Protein AF-A0A8T5HXR4-F1 (afdb_monomer_lite)

Radius of gyration: 15.21 Å; chains: 1; bounding box: 37×27×35 Å

Foldseek 3Di:
DKLVVLCVQAPVLDADPVQLVVLVVQLVVCVVVVPPVSNLLSQLSNLSSVSSVCCSPPVPIDHRDPSNVSVSVQQVVQQVLVVQLCVQQVNPDRHNHRPDLVPLVVQQVVVVVVVRDNVSSVVSSVVRVVVD

Sequence (132 aa):
MKINYFCNEYTHGKVYFNDIIDEVQEFFEELVKWDKEGMKDEFADVISFFQMWLWDQFKINGKLWKLGMRSFNKFISRRKVWEQIYDYVGIKEKCTYCRNYMRKHKVVKHLFKFNISEKKALEAYEFIVLKQ

Secondary structure (DSSP, 8-state):
-BHHHHHHHHSTT---HHHHHHHHHHHHHHHHTT-HHHHHHHHHHHHHHHHHHHHHHH----BPPGGGHHHHHHHHHHHHHHHHHHHHHT--S-----S-TTSHHHHHHHHHTTT--HHHHHHHIIIIITT-

Structure (mmCIF, N/CA/C/O backbone):
data_AF-A0A8T5HXR4-F1
#
_entry.id   AF-A0A8T5HXR4-F1
#
loop_
_atom_site.group_PDB
_atom_site.id
_atom_site.type_symbol
_atom_site.label_atom_id
_atom_site.label_alt_id
_atom_site.label_comp_id
_atom_site.label_asym_id
_atom_site.label_entity_id
_atom_site.label_seq_id
_atom_site.pdbx_PDB_ins_code
_atom_site.Cartn_x
_atom_site.Cartn_y
_atom_site.Cartn_z
_atom_site.occupancy
_atom_site.B_iso_or_equiv
_atom_site.auth_seq_id
_atom_site.auth_comp_id
_atom_site.auth_asym_id
_atom_site.auth_atom_id
_atom_site.pdbx_PDB_model_num
ATOM 1 N N . MET A 1 1 ? 2.152 -10.176 -15.424 1.00 89.31 1 MET A N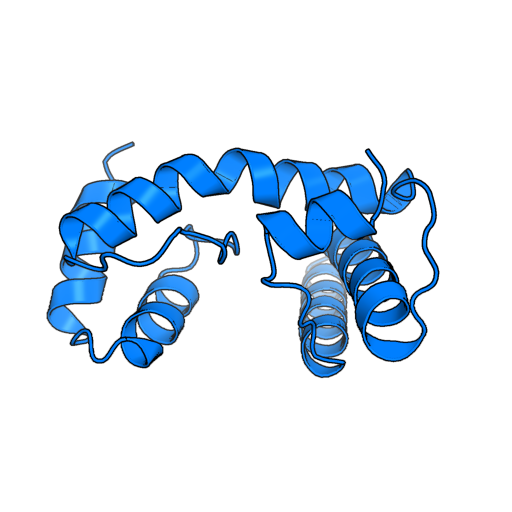 1
ATOM 2 C CA . MET A 1 1 ? 1.526 -8.840 -15.554 1.00 89.31 1 MET A CA 1
ATOM 3 C C . MET A 1 1 ? 2.579 -7.836 -16.037 1.00 89.31 1 MET A C 1
ATOM 5 O O . MET A 1 1 ? 3.755 -8.056 -15.750 1.00 89.31 1 MET A O 1
ATOM 9 N N . LYS A 1 2 ? 2.207 -6.807 -16.817 1.00 95.62 2 LYS A N 1
ATOM 10 C CA . LYS A 1 2 ? 3.107 -5.678 -17.145 1.00 95.62 2 LYS A CA 1
ATOM 11 C C . LYS A 1 2 ? 2.947 -4.562 -16.108 1.00 95.62 2 LYS A C 1
ATOM 13 O O . LYS A 1 2 ? 1.870 -4.437 -15.527 1.00 95.62 2 LYS A O 1
ATOM 18 N N . ILE A 1 3 ? 3.996 -3.766 -15.904 1.00 96.12 3 ILE A N 1
ATOM 19 C CA . ILE A 1 3 ? 4.018 -2.697 -14.896 1.00 96.12 3 ILE A CA 1
ATOM 20 C C . ILE A 1 3 ? 2.956 -1.622 -15.150 1.00 96.12 3 ILE A C 1
ATOM 22 O O . ILE A 1 3 ? 2.302 -1.190 -14.210 1.00 96.12 3 ILE A O 1
ATOM 26 N N . ASN A 1 4 ? 2.690 -1.268 -16.412 1.00 95.19 4 ASN A N 1
ATOM 27 C CA . ASN A 1 4 ? 1.681 -0.261 -16.742 1.00 95.19 4 ASN A CA 1
ATOM 28 C C . ASN A 1 4 ? 0.267 -0.653 -16.271 1.00 95.19 4 ASN A C 1
ATOM 30 O O . ASN A 1 4 ? -0.438 0.174 -15.702 1.00 95.19 4 ASN A O 1
ATOM 34 N N . TYR A 1 5 ? -0.136 -1.915 -16.463 1.00 94.00 5 TYR A N 1
ATOM 35 C CA . TYR A 1 5 ? -1.423 -2.421 -15.977 1.00 94.00 5 TYR A CA 1
ATOM 36 C C . TYR A 1 5 ? -1.488 -2.379 -14.456 1.00 94.00 5 TYR A C 1
ATOM 38 O O . TYR A 1 5 ? -2.501 -1.965 -13.904 1.00 94.00 5 TYR A O 1
ATOM 46 N N . PHE A 1 6 ? -0.401 -2.773 -13.790 1.00 94.06 6 PHE A N 1
ATOM 47 C CA . PHE A 1 6 ? -0.340 -2.747 -12.337 1.00 94.06 6 PHE A CA 1
ATOM 48 C C . PHE A 1 6 ? -0.480 -1.315 -11.800 1.00 94.06 6 PHE A C 1
ATOM 50 O O . PHE A 1 6 ? -1.357 -1.051 -10.987 1.00 94.06 6 PHE A O 1
ATOM 57 N N . CYS A 1 7 ? 0.316 -0.363 -12.292 1.00 92.12 7 CYS A N 1
ATOM 58 C CA . CYS A 1 7 ? 0.265 1.018 -11.808 1.00 92.12 7 CYS A CA 1
ATOM 59 C C . CYS A 1 7 ? -1.079 1.701 -12.103 1.00 92.12 7 CYS A C 1
ATOM 61 O O . CYS A 1 7 ? -1.610 2.414 -11.254 1.00 92.12 7 CYS A O 1
ATOM 63 N N . ASN A 1 8 ? -1.678 1.468 -13.272 1.00 90.19 8 ASN A N 1
ATOM 64 C CA . ASN A 1 8 ? -2.993 2.039 -13.577 1.00 90.19 8 ASN A CA 1
ATOM 65 C C . ASN A 1 8 ? -4.084 1.491 -12.646 1.00 90.19 8 ASN A C 1
ATOM 67 O O . ASN A 1 8 ? -4.979 2.231 -12.246 1.00 90.19 8 ASN A O 1
ATOM 71 N N . GLU A 1 9 ? -3.993 0.212 -12.282 1.00 89.44 9 GLU A N 1
ATOM 72 C CA . GLU A 1 9 ? -4.994 -0.452 -11.452 1.00 89.44 9 GLU A CA 1
ATOM 73 C C . GLU A 1 9 ? -4.816 -0.178 -9.950 1.00 89.44 9 GLU A C 1
ATOM 75 O O . GLU A 1 9 ? -5.813 -0.058 -9.244 1.00 89.44 9 GLU A O 1
ATOM 80 N N . TYR A 1 10 ? -3.574 -0.053 -9.467 1.00 89.00 10 TYR A N 1
ATOM 81 C CA . TYR A 1 10 ? -3.239 -0.031 -8.032 1.00 89.00 10 TYR A CA 1
ATOM 82 C C . TYR A 1 10 ? -2.483 1.221 -7.563 1.00 89.00 10 TYR A C 1
ATOM 84 O O . TYR A 1 10 ? -2.116 1.306 -6.397 1.00 89.00 10 TYR A O 1
ATOM 92 N N . THR A 1 11 ? -2.182 2.188 -8.431 1.00 83.50 11 THR A N 1
ATOM 93 C CA . THR A 1 11 ? -1.515 3.439 -8.007 1.00 83.50 11 THR A CA 1
ATOM 94 C C . THR A 1 11 ? -2.024 4.690 -8.726 1.00 83.50 11 THR A C 1
ATOM 96 O O . THR A 1 11 ? -1.455 5.765 -8.554 1.00 83.50 11 THR A O 1
ATOM 99 N N . HIS A 1 12 ? -3.065 4.582 -9.565 1.00 81.12 12 HIS A N 1
ATOM 100 C CA . HIS A 1 12 ? -3.471 5.637 -10.513 1.00 81.12 12 HIS A CA 1
ATOM 101 C C . HIS A 1 12 ? -2.316 6.140 -11.398 1.00 81.12 12 HIS A C 1
ATOM 103 O O . HIS A 1 12 ? -2.317 7.278 -11.862 1.00 81.12 12 HIS A O 1
ATOM 109 N N . GLY A 1 13 ? -1.303 5.300 -11.617 1.00 76.50 13 GLY A N 1
ATOM 110 C CA . GLY A 1 13 ? -0.129 5.655 -12.401 1.00 76.50 13 GLY A CA 1
ATOM 111 C C . GLY A 1 13 ? 0.828 6.637 -11.725 1.00 76.50 13 GLY A C 1
ATOM 112 O O . GLY A 1 13 ? 1.770 7.032 -12.397 1.00 76.50 13 GLY A O 1
ATOM 113 N N . LYS A 1 14 ? 0.631 7.004 -10.448 1.00 84.75 14 LYS A N 1
ATOM 114 C CA . LYS A 1 14 ? 1.475 7.974 -9.732 1.00 84.75 14 LYS A CA 1
ATOM 115 C C . LYS A 1 14 ? 2.196 7.326 -8.555 1.00 84.75 14 LYS A C 1
ATOM 117 O O . LYS A 1 14 ? 1.547 6.773 -7.668 1.00 84.75 14 LYS A O 1
ATOM 122 N N . VAL A 1 15 ? 3.525 7.413 -8.529 1.00 88.88 15 VAL A N 1
ATOM 123 C CA . VAL A 1 15 ? 4.376 6.843 -7.470 1.00 88.88 15 VAL A CA 1
ATOM 124 C C . VAL A 1 15 ? 5.456 7.856 -7.109 1.00 88.88 15 VAL A C 1
ATOM 126 O O . VAL A 1 15 ? 6.192 8.321 -7.976 1.00 88.88 15 VAL A O 1
ATOM 129 N N . TYR A 1 16 ? 5.575 8.205 -5.830 1.00 90.12 16 TYR A N 1
ATOM 130 C CA . TYR A 1 16 ? 6.561 9.191 -5.397 1.00 90.12 16 TYR A CA 1
ATOM 131 C C . TYR A 1 16 ? 7.874 8.509 -5.037 1.00 90.12 16 TYR A C 1
ATOM 133 O O . TYR A 1 16 ? 7.886 7.419 -4.476 1.00 90.12 16 TYR A O 1
ATOM 141 N N . PHE A 1 17 ? 8.998 9.181 -5.291 1.00 91.56 17 PHE A N 1
ATOM 142 C CA . PHE A 1 17 ? 10.305 8.656 -4.890 1.00 91.56 17 PHE A CA 1
ATOM 143 C C . PHE A 1 17 ? 10.398 8.438 -3.371 1.00 91.56 17 PHE A C 1
ATOM 145 O O . PHE A 1 17 ? 11.003 7.471 -2.924 1.00 91.56 17 PHE A O 1
ATOM 152 N N . ASN A 1 18 ? 9.717 9.278 -2.583 1.00 91.81 18 ASN A N 1
ATOM 153 C CA . ASN A 1 18 ? 9.613 9.101 -1.134 1.00 91.81 18 ASN A CA 1
ATOM 154 C C . ASN A 1 18 ? 8.982 7.763 -0.738 1.00 91.81 18 ASN A C 1
ATOM 156 O O . ASN A 1 18 ? 9.336 7.244 0.308 1.00 91.81 18 ASN A O 1
ATOM 160 N N . ASP A 1 19 ? 8.121 7.171 -1.572 1.00 89.81 19 ASP A N 1
ATOM 161 C CA . ASP A 1 19 ? 7.569 5.847 -1.283 1.00 89.81 19 ASP A CA 1
ATOM 162 C C . ASP A 1 19 ? 8.673 4.781 -1.281 1.00 89.81 19 ASP A C 1
ATOM 164 O O . ASP A 1 19 ? 8.624 3.862 -0.484 1.00 89.81 19 ASP A O 1
ATOM 168 N N . ILE A 1 20 ? 9.709 4.930 -2.114 1.00 94.12 20 ILE A N 1
ATOM 169 C CA . ILE A 1 20 ? 10.881 4.041 -2.104 1.00 94.12 20 ILE A CA 1
ATOM 170 C C . ILE A 1 20 ? 11.707 4.271 -0.836 1.00 94.12 20 ILE A C 1
ATOM 172 O O . ILE A 1 20 ? 12.188 3.315 -0.236 1.00 94.12 20 ILE A O 1
ATOM 176 N N . ILE A 1 21 ? 11.882 5.533 -0.434 1.00 95.50 21 ILE A N 1
ATOM 177 C CA . ILE A 1 21 ? 12.644 5.892 0.769 1.00 95.50 21 ILE A CA 1
ATOM 178 C C . ILE A 1 21 ? 11.972 5.348 2.032 1.00 95.50 21 ILE A C 1
ATOM 180 O O . ILE A 1 21 ? 12.679 4.817 2.884 1.00 95.50 21 ILE A O 1
ATOM 184 N N . ASP A 1 22 ? 10.641 5.422 2.122 1.00 91.06 22 ASP A N 1
ATOM 185 C CA . ASP A 1 22 ? 9.867 4.843 3.224 1.00 91.06 22 ASP A CA 1
ATOM 186 C C . ASP A 1 22 ? 10.164 3.332 3.362 1.00 91.06 22 ASP A C 1
ATOM 188 O O . ASP A 1 22 ? 10.521 2.875 4.445 1.00 91.06 22 ASP A O 1
ATOM 192 N N . GLU A 1 23 ? 10.131 2.563 2.264 1.00 93.94 23 GLU A N 1
ATOM 193 C CA . GLU A 1 23 ? 10.425 1.116 2.317 1.00 93.94 23 GLU A CA 1
ATOM 194 C C . GLU A 1 23 ? 11.917 0.819 2.592 1.00 93.94 23 GLU A C 1
ATOM 196 O O . GLU A 1 23 ? 12.259 -0.180 3.225 1.00 93.94 23 GLU A O 1
ATOM 201 N N . VAL A 1 24 ? 12.842 1.691 2.164 1.00 95.94 24 VAL A N 1
ATOM 202 C CA . VAL A 1 24 ? 14.268 1.577 2.532 1.00 95.94 24 VAL A CA 1
ATOM 203 C C . VAL A 1 24 ? 14.457 1.779 4.037 1.00 95.94 24 VAL A C 1
ATOM 205 O O . VAL A 1 24 ? 15.259 1.076 4.653 1.00 95.94 24 VAL A O 1
ATOM 208 N N . GLN A 1 25 ? 13.731 2.721 4.641 1.00 95.50 25 GLN A N 1
ATOM 209 C CA . GLN A 1 25 ? 13.748 2.921 6.089 1.00 95.50 25 GLN A CA 1
ATOM 210 C C . GLN A 1 25 ? 13.178 1.699 6.817 1.00 95.50 25 GLN A C 1
ATOM 212 O O . GLN A 1 25 ? 13.847 1.194 7.719 1.00 95.50 25 GLN A O 1
ATOM 217 N N . GLU A 1 26 ? 12.028 1.165 6.379 1.00 92.81 26 GLU A N 1
ATOM 218 C CA . GLU A 1 26 ? 11.444 -0.071 6.935 1.00 92.81 26 GLU A CA 1
ATOM 219 C C . GLU A 1 26 ? 12.445 -1.245 6.831 1.00 92.81 26 GLU A C 1
ATOM 221 O O . GLU A 1 26 ? 12.669 -1.959 7.810 1.00 92.81 26 GLU A O 1
ATOM 226 N N . PHE A 1 27 ? 13.172 -1.385 5.715 1.00 95.44 27 PHE A N 1
ATOM 227 C CA . PHE A 1 27 ? 14.231 -2.394 5.580 1.00 95.44 27 PHE A CA 1
ATOM 228 C C . PHE A 1 27 ? 15.345 -2.255 6.632 1.00 95.44 27 PHE A C 1
ATOM 230 O O . PHE A 1 27 ? 15.782 -3.256 7.207 1.00 95.44 27 PHE A O 1
ATOM 237 N N . PHE A 1 28 ? 15.822 -1.034 6.901 1.00 96.50 28 PHE A N 1
ATOM 238 C CA . PHE A 1 28 ? 16.839 -0.805 7.932 1.00 96.50 28 PHE A CA 1
ATOM 239 C C . PHE A 1 28 ? 16.306 -1.055 9.346 1.00 96.50 28 PHE A C 1
ATOM 241 O O . PHE A 1 28 ? 17.048 -1.563 10.189 1.00 96.50 28 PHE A O 1
ATOM 248 N N . GLU A 1 29 ? 15.035 -0.754 9.614 1.00 95.00 29 GLU A N 1
ATOM 249 C CA . GLU A 1 29 ? 14.400 -1.102 10.887 1.00 95.00 29 GLU A CA 1
ATOM 250 C C . GLU A 1 29 ? 14.386 -2.619 11.112 1.00 95.00 29 GLU A C 1
ATOM 252 O O . GLU A 1 29 ? 14.734 -3.081 12.200 1.00 95.00 29 GLU A O 1
ATOM 257 N N . GLU A 1 30 ? 14.031 -3.402 10.091 1.00 94.31 30 GLU A N 1
ATOM 258 C CA . GLU A 1 30 ? 14.036 -4.867 10.177 1.00 94.31 30 GLU A CA 1
ATOM 259 C C . GLU A 1 30 ? 15.458 -5.447 10.258 1.00 94.31 30 GLU A C 1
ATOM 261 O O . GLU A 1 30 ? 15.692 -6.427 10.972 1.00 94.31 30 GLU A O 1
ATOM 266 N N . LEU A 1 31 ? 16.442 -4.795 9.625 1.00 94.31 31 LEU A N 1
ATOM 267 C CA . LEU A 1 31 ? 17.858 -5.145 9.765 1.00 94.31 31 LEU A CA 1
ATOM 268 C C . LEU A 1 31 ? 18.341 -4.997 11.215 1.00 94.31 31 LEU A C 1
ATOM 270 O O . LEU A 1 31 ? 18.995 -5.900 11.734 1.00 94.31 31 LEU A O 1
ATOM 274 N N . VAL A 1 32 ? 18.007 -3.889 11.885 1.00 96.38 32 VAL A N 1
ATOM 275 C CA . VAL A 1 32 ? 18.382 -3.656 13.295 1.00 96.38 32 VAL A CA 1
ATOM 276 C C . VAL A 1 32 ? 17.728 -4.683 14.226 1.00 96.38 32 VAL A C 1
ATOM 278 O O . VAL A 1 32 ? 18.342 -5.105 15.207 1.00 96.38 32 VAL A O 1
ATOM 281 N N . LYS A 1 33 ? 16.507 -5.128 13.906 1.00 95.06 33 LYS A N 1
ATOM 282 C CA . LYS A 1 33 ? 15.784 -6.184 14.637 1.00 95.06 33 LYS A CA 1
ATOM 283 C C . LYS A 1 33 ? 16.289 -7.598 14.329 1.00 95.06 33 LYS A C 1
ATOM 285 O O . LYS A 1 33 ? 15.858 -8.538 14.991 1.00 95.06 33 LYS A O 1
ATOM 290 N N . TRP A 1 34 ? 17.189 -7.756 13.353 1.00 94.94 34 TRP A N 1
ATOM 291 C CA . TRP A 1 34 ? 17.647 -9.048 12.832 1.00 94.94 34 TRP A CA 1
ATOM 292 C C . TRP A 1 34 ? 16.511 -9.939 12.292 1.00 94.94 34 TRP A C 1
ATOM 294 O O . TRP A 1 34 ? 16.650 -11.166 12.240 1.00 94.94 34 TRP A O 1
ATOM 304 N N . ASP A 1 35 ? 15.401 -9.340 11.850 1.00 95.31 35 ASP A N 1
ATOM 305 C CA . ASP A 1 35 ? 14.285 -10.068 11.248 1.00 95.31 35 ASP A CA 1
ATOM 306 C C . ASP A 1 35 ? 14.565 -10.328 9.763 1.00 95.31 35 ASP A C 1
ATOM 308 O O . ASP A 1 35 ? 14.312 -9.506 8.883 1.00 95.31 35 ASP A O 1
ATOM 312 N N . LYS A 1 36 ? 15.088 -11.520 9.468 1.00 94.88 36 LYS A N 1
ATOM 313 C CA . LYS A 1 36 ? 15.422 -11.923 8.096 1.00 94.88 36 LYS A CA 1
ATOM 314 C C . LYS A 1 36 ? 14.208 -11.986 7.173 1.00 94.88 36 LYS A C 1
ATOM 316 O O . LYS A 1 36 ? 14.374 -11.797 5.967 1.00 94.88 36 LYS A O 1
ATOM 321 N N . GLU A 1 37 ? 13.026 -12.317 7.689 1.00 94.50 37 GLU A N 1
ATOM 322 C CA . GLU A 1 37 ? 11.823 -12.365 6.857 1.00 94.50 37 GLU A CA 1
ATOM 323 C C . GLU A 1 37 ? 11.270 -10.961 6.625 1.00 94.50 37 GLU A C 1
ATOM 325 O O . GLU A 1 37 ? 10.967 -10.640 5.475 1.00 94.50 37 GLU A O 1
ATOM 330 N N . GLY A 1 38 ? 11.271 -10.109 7.656 1.00 92.00 38 GLY A N 1
ATOM 331 C CA . GLY A 1 38 ? 10.988 -8.677 7.535 1.00 92.00 38 GLY A CA 1
ATOM 332 C C . GLY A 1 38 ? 11.890 -8.003 6.498 1.00 92.00 38 GLY A C 1
ATOM 333 O O . GLY A 1 38 ? 11.408 -7.415 5.537 1.00 92.00 38 GLY A O 1
ATOM 334 N N . MET A 1 39 ? 13.206 -8.213 6.574 1.00 94.25 39 MET A N 1
ATOM 335 C CA . MET A 1 39 ? 14.153 -7.684 5.584 1.00 94.25 39 MET A CA 1
ATOM 336 C C . MET A 1 39 ? 13.840 -8.126 4.144 1.00 94.25 39 MET A C 1
ATOM 338 O O . MET A 1 39 ? 13.943 -7.334 3.210 1.00 94.25 39 MET A O 1
ATOM 342 N N . LYS A 1 40 ? 13.475 -9.397 3.924 1.00 94.94 40 LYS A N 1
ATOM 343 C CA . LYS A 1 40 ? 13.098 -9.878 2.581 1.00 94.94 40 LYS A CA 1
ATOM 344 C C . LYS A 1 40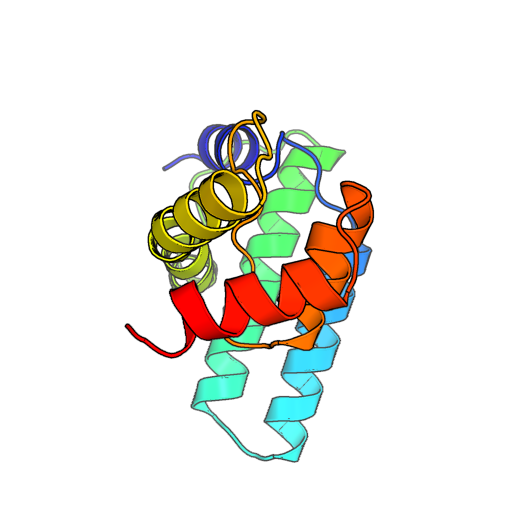 ? 11.814 -9.224 2.084 1.00 94.94 40 LYS A C 1
ATOM 346 O O . LYS A 1 40 ? 11.687 -8.986 0.883 1.00 94.94 40 LYS A O 1
ATOM 351 N N . ASP A 1 41 ? 10.865 -9.005 2.987 1.00 93.50 41 ASP A N 1
ATOM 352 C CA . ASP A 1 41 ? 9.616 -8.315 2.704 1.00 93.50 41 ASP A CA 1
ATOM 353 C C . ASP A 1 41 ? 9.877 -6.878 2.256 1.00 93.50 41 ASP A C 1
ATOM 355 O O . ASP A 1 41 ? 9.501 -6.527 1.137 1.00 93.50 41 ASP A O 1
ATOM 359 N N . GLU A 1 42 ? 10.599 -6.105 3.064 1.00 95.06 42 GLU A N 1
ATOM 360 C CA . GLU A 1 42 ? 10.853 -4.692 2.780 1.00 95.06 42 GLU A CA 1
ATOM 361 C C . GLU A 1 42 ? 11.762 -4.508 1.558 1.00 95.06 42 GLU A C 1
ATOM 363 O O . GLU A 1 42 ? 11.549 -3.622 0.734 1.00 95.06 42 GLU A O 1
ATOM 368 N N . PHE A 1 43 ? 12.719 -5.415 1.328 1.00 96.44 43 PHE A N 1
ATOM 369 C CA . PHE A 1 43 ? 13.500 -5.403 0.089 1.00 96.44 43 PHE A CA 1
ATOM 370 C C . PHE A 1 43 ? 12.620 -5.620 -1.151 1.00 96.44 43 PHE A C 1
ATOM 372 O O . PHE A 1 43 ? 12.805 -4.959 -2.175 1.00 96.44 43 PHE A O 1
ATOM 379 N N . ALA A 1 44 ? 11.643 -6.529 -1.084 1.00 96.56 44 ALA A N 1
ATOM 380 C CA . ALA A 1 44 ? 10.697 -6.722 -2.181 1.00 96.56 44 ALA A CA 1
ATOM 381 C C . ALA A 1 44 ? 9.815 -5.480 -2.394 1.00 96.56 44 ALA A C 1
ATOM 383 O O . ALA A 1 44 ? 9.518 -5.141 -3.545 1.00 96.56 44 ALA A O 1
ATOM 384 N N . ASP A 1 45 ? 9.427 -4.802 -1.310 1.00 94.56 45 ASP A N 1
ATOM 385 C CA . ASP A 1 45 ? 8.682 -3.546 -1.348 1.00 94.56 45 ASP A CA 1
ATOM 386 C C . ASP A 1 45 ? 9.522 -2.440 -2.032 1.00 94.56 45 ASP A C 1
ATOM 388 O O . ASP A 1 45 ? 9.070 -1.906 -3.050 1.00 94.56 45 ASP A O 1
ATOM 392 N N . VAL A 1 46 ? 10.791 -2.228 -1.648 1.00 96.88 46 VAL A N 1
ATOM 393 C CA . VAL A 1 46 ? 11.735 -1.301 -2.321 1.00 96.88 46 VAL A CA 1
ATOM 394 C C . VAL A 1 46 ? 11.825 -1.561 -3.827 1.00 96.88 46 VAL A C 1
ATOM 396 O O . VAL A 1 46 ? 11.674 -0.643 -4.638 1.00 96.88 46 VAL A O 1
ATOM 399 N N . ILE A 1 47 ? 12.046 -2.818 -4.227 1.00 97.50 47 ILE A N 1
ATOM 400 C CA . ILE A 1 47 ? 12.180 -3.191 -5.642 1.00 97.50 47 ILE A CA 1
ATOM 401 C C . ILE A 1 47 ? 10.887 -2.904 -6.414 1.00 97.50 47 ILE A C 1
ATOM 403 O O . ILE A 1 47 ? 10.935 -2.425 -7.551 1.00 97.50 47 ILE A O 1
ATOM 407 N N . SER A 1 48 ? 9.729 -3.186 -5.813 1.00 96.00 48 SER A N 1
ATOM 408 C CA . SER A 1 48 ? 8.434 -2.943 -6.447 1.00 96.00 48 SER A CA 1
ATOM 409 C C . SER A 1 48 ? 8.161 -1.449 -6.636 1.00 96.00 48 SER A C 1
ATOM 411 O O . SER A 1 48 ? 7.824 -1.035 -7.747 1.00 96.00 48 SER A O 1
ATOM 413 N N . PHE A 1 49 ? 8.379 -0.623 -5.605 1.00 95.38 49 PHE A N 1
ATOM 414 C CA . PHE A 1 49 ? 8.183 0.822 -5.675 1.00 95.38 49 PHE A CA 1
ATOM 415 C C . PHE A 1 49 ? 9.164 1.473 -6.636 1.00 95.38 49 PHE A C 1
ATOM 417 O O . PHE A 1 49 ? 8.756 2.333 -7.416 1.00 95.38 49 PHE A O 1
ATOM 424 N N . PHE A 1 50 ? 10.413 1.007 -6.676 1.00 97.31 50 PHE A N 1
ATOM 425 C CA . PHE A 1 50 ? 11.375 1.464 -7.671 1.00 97.31 50 PHE A CA 1
ATOM 426 C C . PHE A 1 50 ? 10.907 1.143 -9.095 1.00 97.31 50 PHE A C 1
ATOM 428 O O . PHE A 1 50 ? 10.903 2.022 -9.955 1.00 97.31 50 PHE A O 1
ATOM 435 N N . GLN A 1 51 ? 10.425 -0.079 -9.352 1.00 97.19 51 GLN A N 1
ATOM 436 C CA . GLN A 1 51 ? 9.893 -0.438 -10.668 1.00 97.19 51 GLN A CA 1
ATOM 437 C C . GLN A 1 51 ? 8.663 0.405 -11.052 1.00 97.19 51 GLN A C 1
ATOM 439 O O . GLN A 1 51 ? 8.548 0.841 -12.200 1.00 97.19 51 GLN A O 1
ATOM 444 N N . MET A 1 52 ? 7.747 0.644 -10.109 1.00 95.88 52 MET A N 1
ATOM 445 C CA . MET A 1 52 ? 6.570 1.488 -10.333 1.00 95.88 52 MET A CA 1
ATOM 446 C C . MET A 1 52 ? 6.956 2.949 -10.605 1.00 95.88 52 MET A C 1
ATOM 448 O O . MET A 1 52 ? 6.390 3.574 -11.500 1.00 95.88 52 MET A O 1
ATOM 452 N N . TRP A 1 53 ? 7.954 3.472 -9.893 1.00 96.81 53 TRP A N 1
ATOM 453 C CA . TRP A 1 53 ? 8.500 4.811 -10.103 1.00 96.81 53 TRP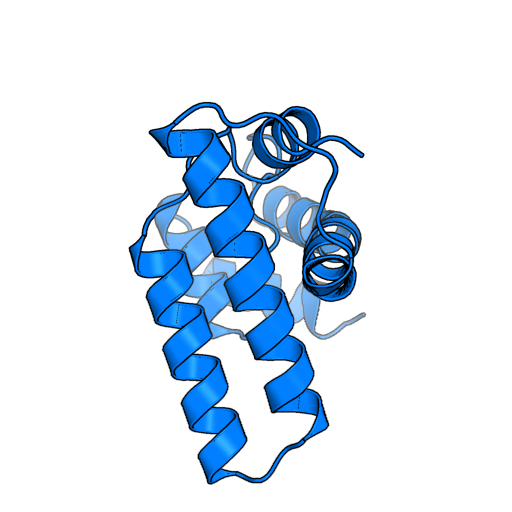 A CA 1
ATOM 454 C C . TRP A 1 53 ? 9.182 4.956 -11.471 1.00 96.81 53 TRP A C 1
ATOM 456 O O . TRP A 1 53 ? 8.965 5.952 -12.157 1.00 96.81 53 TRP A O 1
ATOM 466 N N . LEU A 1 54 ? 9.930 3.942 -11.929 1.00 96.81 54 LEU A N 1
ATOM 467 C CA . LEU A 1 54 ? 10.509 3.930 -13.280 1.00 96.81 54 LEU A CA 1
ATOM 468 C C . LEU A 1 54 ? 9.433 4.001 -14.373 1.00 96.81 54 LEU A C 1
ATOM 470 O O . LEU A 1 54 ? 9.620 4.670 -15.392 1.00 96.81 54 LEU A O 1
ATOM 474 N N . TRP A 1 55 ? 8.301 3.322 -14.172 1.00 96.38 55 TRP A N 1
ATOM 475 C CA . TRP A 1 55 ? 7.152 3.469 -15.060 1.00 96.38 55 TRP A CA 1
ATOM 476 C C . TRP A 1 55 ? 6.548 4.873 -14.968 1.00 96.38 55 TRP A C 1
ATOM 478 O O . TRP A 1 55 ? 6.300 5.482 -16.004 1.00 96.38 55 TRP A O 1
ATOM 488 N N . ASP A 1 56 ? 6.323 5.410 -13.771 1.00 95.06 56 ASP A N 1
ATOM 489 C CA . ASP A 1 56 ? 5.727 6.738 -13.609 1.00 95.06 56 ASP A CA 1
ATOM 490 C C . ASP A 1 56 ? 6.579 7.834 -14.280 1.00 95.06 56 ASP A C 1
ATOM 492 O O . ASP A 1 56 ? 6.081 8.549 -15.153 1.00 95.06 56 ASP A O 1
ATOM 496 N N . GLN A 1 57 ? 7.880 7.889 -13.980 1.00 96.12 57 GLN A N 1
ATOM 497 C CA . GLN A 1 57 ? 8.778 8.949 -14.455 1.00 96.12 57 GLN A CA 1
ATOM 498 C C . GLN A 1 57 ? 9.254 8.766 -15.899 1.00 96.12 57 GLN A C 1
ATOM 500 O O . GLN A 1 57 ? 9.328 9.735 -16.650 1.00 96.12 57 GLN A O 1
ATOM 505 N N . PHE A 1 58 ? 9.568 7.533 -16.306 1.00 96.69 58 PHE A N 1
ATOM 506 C CA . PHE A 1 58 ? 10.242 7.270 -17.585 1.00 96.69 58 PHE A CA 1
ATOM 507 C C . PHE A 1 58 ? 9.424 6.404 -18.544 1.00 96.69 58 PHE A C 1
ATOM 509 O O . PHE A 1 58 ? 9.892 6.086 -19.636 1.00 96.69 58 PHE A O 1
ATOM 516 N N . LYS A 1 59 ? 8.214 5.982 -18.152 1.00 94.62 59 LYS A N 1
ATOM 517 C CA . LYS A 1 59 ? 7.337 5.099 -18.944 1.00 94.62 59 LYS A CA 1
ATOM 518 C C . LYS A 1 59 ? 8.022 3.798 -19.385 1.00 94.62 59 LYS A C 1
ATOM 520 O O . LYS A 1 59 ? 7.654 3.197 -20.396 1.00 94.62 59 LYS A O 1
ATOM 525 N N . ILE A 1 60 ? 8.974 3.305 -18.587 1.00 95.81 60 ILE A N 1
ATOM 526 C CA . ILE A 1 60 ? 9.646 2.021 -18.822 1.00 95.81 60 ILE A CA 1
ATOM 527 C C . ILE A 1 60 ? 8.634 0.890 -18.594 1.00 95.81 60 ILE A C 1
ATOM 529 O O . ILE A 1 60 ? 8.317 0.528 -17.462 1.00 95.81 60 ILE A O 1
ATOM 533 N N . ASN A 1 61 ? 8.094 0.335 -19.682 1.00 95.94 61 ASN A N 1
ATOM 534 C CA . ASN A 1 61 ? 7.038 -0.677 -19.628 1.00 95.94 61 ASN A CA 1
ATOM 535 C C . ASN A 1 61 ? 7.596 -2.102 -19.751 1.00 95.94 61 ASN A C 1
ATOM 537 O O . ASN A 1 61 ? 7.712 -2.653 -20.847 1.00 95.94 61 ASN A O 1
ATOM 541 N N . GLY A 1 62 ? 7.917 -2.711 -18.611 1.00 95.56 62 GLY A N 1
ATOM 542 C CA . GLY A 1 62 ? 8.400 -4.090 -18.524 1.00 95.56 62 GLY A CA 1
ATOM 543 C C . GLY A 1 62 ? 7.405 -5.073 -17.900 1.00 95.56 62 GLY A C 1
ATOM 544 O O . GLY A 1 62 ? 6.322 -4.716 -17.429 1.00 95.56 62 GLY A O 1
ATOM 545 N N . LYS A 1 63 ? 7.804 -6.350 -17.857 1.00 97.94 63 LYS A N 1
ATOM 546 C CA . LYS A 1 63 ? 7.177 -7.342 -16.967 1.00 97.94 63 LYS A CA 1
ATOM 547 C C . LYS A 1 63 ? 7.532 -7.007 -15.515 1.00 97.94 63 LYS A C 1
ATOM 549 O O . LYS A 1 63 ? 8.642 -6.543 -15.258 1.00 97.94 63 LYS A O 1
ATOM 554 N N . LEU A 1 64 ? 6.622 -7.289 -14.582 1.00 97.12 64 LEU A N 1
ATOM 555 C CA . LEU A 1 64 ? 6.917 -7.192 -13.147 1.00 97.12 64 LEU A CA 1
ATOM 556 C C . LEU A 1 64 ? 8.165 -8.019 -12.803 1.00 97.12 64 LEU A C 1
ATOM 558 O O . LEU A 1 64 ? 8.306 -9.158 -13.263 1.00 97.12 64 LEU A O 1
ATOM 562 N N . TRP A 1 65 ? 9.084 -7.438 -12.036 1.00 97.56 65 TRP A N 1
ATOM 563 C CA . TRP A 1 65 ? 10.312 -8.118 -11.645 1.00 97.56 65 TRP A CA 1
ATOM 564 C C . TRP A 1 65 ? 10.036 -9.182 -10.587 1.00 97.56 65 TRP A C 1
ATOM 566 O O . TRP A 1 65 ? 9.307 -8.946 -9.626 1.00 97.56 65 TRP A O 1
ATOM 576 N N . LYS A 1 66 ? 10.666 -10.356 -10.737 1.00 95.88 66 LYS A N 1
ATOM 577 C CA . LYS A 1 66 ? 10.456 -11.506 -9.840 1.00 95.88 66 LYS A CA 1
ATOM 578 C C . LYS A 1 66 ? 10.706 -11.164 -8.368 1.00 95.88 66 LYS A C 1
ATOM 580 O O . LYS A 1 66 ? 9.939 -11.601 -7.520 1.00 95.88 66 LYS A O 1
ATOM 585 N N . LEU A 1 67 ? 11.730 -10.356 -8.088 1.00 95.81 67 LEU A N 1
ATOM 586 C CA . LEU A 1 67 ? 12.091 -9.939 -6.729 1.00 95.81 67 LEU A CA 1
ATOM 587 C C . LEU A 1 67 ? 11.000 -9.087 -6.054 1.00 95.81 67 LEU A C 1
ATOM 589 O O . LEU A 1 67 ? 10.815 -9.199 -4.851 1.00 95.81 67 LEU A O 1
ATOM 593 N N . GLY A 1 68 ? 10.230 -8.307 -6.820 1.00 94.94 68 GLY A N 1
ATOM 594 C CA . GLY A 1 68 ? 9.126 -7.491 -6.300 1.00 94.94 68 GLY A CA 1
ATOM 595 C C . GLY A 1 68 ? 7.778 -8.219 -6.227 1.00 94.94 68 GLY A C 1
ATOM 596 O O . GLY A 1 68 ? 6.803 -7.657 -5.736 1.00 94.94 68 GLY A O 1
ATOM 597 N N . MET A 1 69 ? 7.678 -9.469 -6.702 1.00 95.00 69 MET A N 1
ATOM 598 C CA . MET A 1 69 ? 6.390 -10.178 -6.785 1.00 95.00 69 MET A CA 1
ATOM 599 C C . MET A 1 69 ? 5.712 -10.372 -5.430 1.00 95.00 69 MET A C 1
ATOM 601 O O . MET A 1 69 ? 4.484 -10.340 -5.369 1.00 95.00 69 MET A O 1
ATOM 605 N N . ARG A 1 70 ? 6.485 -10.535 -4.347 1.00 94.00 70 ARG A N 1
ATOM 606 C CA . ARG A 1 70 ? 5.934 -10.623 -2.986 1.00 94.00 70 ARG A CA 1
ATOM 607 C C . ARG A 1 70 ? 5.160 -9.348 -2.640 1.00 94.00 70 ARG A C 1
ATOM 609 O O . ARG A 1 70 ? 4.016 -9.447 -2.204 1.00 94.00 70 ARG A O 1
ATOM 616 N N . SER A 1 71 ? 5.722 -8.178 -2.945 1.00 93.81 71 SER A N 1
ATOM 617 C CA . SER A 1 71 ? 5.048 -6.888 -2.773 1.00 93.81 71 SER A CA 1
ATOM 618 C C . SER A 1 71 ? 3.816 -6.744 -3.669 1.00 93.81 71 SER A C 1
ATOM 620 O O . SER A 1 71 ? 2.718 -6.492 -3.177 1.00 93.81 71 SER A O 1
ATOM 622 N N . PHE A 1 72 ? 3.937 -7.014 -4.973 1.00 94.88 72 PHE A N 1
ATOM 623 C CA . PHE A 1 72 ? 2.793 -6.917 -5.890 1.00 94.88 72 PHE A CA 1
ATOM 624 C C . PHE A 1 72 ? 1.614 -7.803 -5.456 1.00 94.88 72 PHE A C 1
ATOM 626 O O . PHE A 1 72 ? 0.459 -7.383 -5.527 1.00 94.88 72 PHE A O 1
ATOM 633 N N . ASN A 1 73 ? 1.893 -8.999 -4.932 1.00 94.19 73 ASN A N 1
ATOM 634 C CA . ASN A 1 73 ? 0.866 -9.879 -4.381 1.00 94.19 73 ASN A CA 1
ATOM 635 C C . ASN A 1 73 ? 0.221 -9.306 -3.108 1.00 94.19 73 ASN A C 1
ATOM 637 O O . ASN A 1 73 ? -0.993 -9.443 -2.956 1.00 94.19 73 ASN A O 1
ATOM 641 N N . LYS A 1 74 ? 0.985 -8.628 -2.231 1.00 92.31 74 LYS A N 1
ATOM 642 C CA . LYS A 1 74 ? 0.433 -7.901 -1.070 1.00 92.31 74 LYS A CA 1
ATOM 643 C C . LYS A 1 74 ? -0.568 -6.833 -1.522 1.00 92.31 74 LYS A C 1
ATOM 645 O O . LYS A 1 74 ? -1.638 -6.727 -0.938 1.00 92.31 74 LYS A O 1
ATOM 650 N N . PHE A 1 75 ? -0.260 -6.050 -2.557 1.00 91.62 75 PHE A N 1
ATOM 651 C CA . PHE A 1 75 ? -1.198 -5.045 -3.082 1.00 91.62 75 PHE A CA 1
ATOM 652 C C . PHE A 1 75 ? -2.505 -5.684 -3.564 1.00 91.62 75 PHE A C 1
ATOM 654 O O . PHE A 1 75 ? -3.588 -5.248 -3.179 1.00 91.62 75 PHE A O 1
ATOM 661 N N . ILE A 1 76 ? -2.405 -6.749 -4.365 1.00 92.38 76 ILE A N 1
ATOM 662 C CA . ILE A 1 76 ? -3.575 -7.448 -4.909 1.00 92.38 76 ILE A CA 1
ATOM 663 C C . ILE A 1 76 ? -4.439 -8.022 -3.779 1.00 92.38 76 ILE A C 1
ATOM 665 O O . ILE A 1 76 ? -5.654 -7.837 -3.785 1.00 92.38 76 ILE A O 1
ATOM 669 N N . SER A 1 77 ? -3.829 -8.686 -2.792 1.00 92.00 77 SER A N 1
ATOM 670 C CA . SER A 1 77 ? -4.573 -9.310 -1.692 1.00 92.00 77 SER A CA 1
ATOM 671 C C . SER A 1 77 ? -5.220 -8.288 -0.759 1.00 92.00 77 SER A C 1
ATOM 673 O O . SER A 1 77 ? -6.325 -8.514 -0.269 1.00 92.00 77 SER A O 1
ATOM 675 N N . ARG A 1 78 ? -4.569 -7.138 -0.542 1.00 92.94 78 ARG A N 1
ATOM 676 C CA . ARG A 1 78 ? -5.066 -6.085 0.354 1.00 92.94 78 ARG A CA 1
ATOM 677 C C . ARG A 1 78 ? -6.232 -5.290 -0.217 1.00 92.94 78 ARG A C 1
ATOM 679 O O . ARG A 1 78 ? -6.971 -4.684 0.557 1.00 92.94 78 ARG A O 1
ATOM 686 N N . ARG A 1 79 ? -6.415 -5.296 -1.538 1.00 92.00 79 ARG A N 1
ATOM 687 C CA . ARG A 1 79 ? -7.450 -4.512 -2.217 1.00 92.00 79 ARG A CA 1
ATOM 688 C C . ARG A 1 79 ? -8.847 -4.760 -1.664 1.00 92.00 79 ARG A C 1
ATOM 690 O O . ARG A 1 79 ? -9.529 -3.805 -1.324 1.00 92.00 79 ARG A O 1
ATOM 697 N N . LYS A 1 80 ? -9.238 -6.027 -1.512 1.00 92.50 80 LYS A N 1
ATOM 698 C CA . LYS A 1 80 ? -10.578 -6.392 -1.030 1.00 92.50 80 LYS A CA 1
ATOM 699 C C . LYS A 1 80 ? -10.890 -5.759 0.331 1.00 92.50 80 LYS A C 1
ATOM 701 O O . LYS A 1 80 ? -11.994 -5.278 0.552 1.00 92.50 80 LYS A O 1
ATOM 706 N N . VAL A 1 81 ? -9.915 -5.749 1.237 1.00 94.69 81 VAL A N 1
ATOM 707 C CA . VAL A 1 81 ? -10.083 -5.163 2.575 1.00 94.69 81 VAL A CA 1
ATOM 708 C C . VAL A 1 81 ? -10.169 -3.643 2.496 1.00 94.69 81 VAL A C 1
ATOM 710 O O . VAL A 1 81 ? -10.990 -3.033 3.171 1.00 94.69 81 VAL A O 1
ATOM 713 N N . TRP A 1 82 ? -9.365 -3.014 1.642 1.00 95.00 82 TRP A N 1
ATOM 714 C CA . TRP A 1 82 ? -9.456 -1.572 1.446 1.00 95.00 82 TRP A CA 1
ATOM 715 C C . TRP A 1 82 ? -10.754 -1.125 0.775 1.00 95.00 82 TRP A C 1
ATOM 717 O O . TRP A 1 82 ? -11.277 -0.080 1.150 1.00 95.00 82 TRP A O 1
ATOM 727 N N . GLU A 1 83 ? -11.294 -1.910 -0.157 1.00 94.38 83 GLU A N 1
ATOM 728 C CA . GLU A 1 83 ? -12.624 -1.686 -0.734 1.00 94.38 83 GLU A CA 1
ATOM 729 C C . GLU A 1 83 ? -13.693 -1.710 0.367 1.00 94.38 83 GLU A C 1
ATOM 731 O O . GLU A 1 83 ? -14.463 -0.763 0.485 1.00 94.38 83 GLU A O 1
ATOM 736 N N . GLN A 1 84 ? -13.648 -2.691 1.275 1.00 95.25 84 GLN A N 1
ATOM 737 C CA . GLN A 1 84 ? -14.548 -2.735 2.435 1.00 95.25 84 GLN A CA 1
ATOM 738 C C . GLN A 1 84 ? -14.391 -1.522 3.367 1.00 95.25 84 GLN A C 1
ATOM 740 O O . GLN A 1 84 ? -15.386 -0.989 3.857 1.00 95.25 84 GLN A O 1
ATOM 745 N N . ILE A 1 85 ? -13.155 -1.070 3.619 1.00 95.88 85 ILE A N 1
ATOM 746 C CA . ILE A 1 85 ? -12.899 0.143 4.412 1.00 95.88 85 ILE A CA 1
ATOM 747 C C . ILE A 1 85 ? -13.521 1.362 3.719 1.00 95.88 85 ILE A C 1
ATOM 749 O O . ILE A 1 85 ? -14.197 2.151 4.378 1.00 95.88 85 ILE A O 1
ATOM 753 N N . TYR A 1 86 ? -13.302 1.519 2.411 1.00 95.62 86 TYR A N 1
ATOM 754 C CA . TYR A 1 86 ? -13.833 2.628 1.614 1.00 95.62 86 TYR A CA 1
ATOM 755 C C . TYR A 1 86 ? -15.362 2.650 1.643 1.00 95.62 86 TYR A C 1
ATOM 757 O O . TYR A 1 86 ? -15.941 3.696 1.947 1.00 95.62 86 TYR A O 1
ATOM 765 N N . ASP A 1 87 ? -15.995 1.499 1.417 1.00 95.50 87 ASP A N 1
ATOM 766 C CA . ASP A 1 87 ? -17.448 1.337 1.466 1.00 95.50 87 ASP A CA 1
ATOM 767 C C . ASP A 1 87 ? -17.999 1.728 2.843 1.00 95.50 87 ASP A C 1
ATOM 769 O O . ASP A 1 87 ? -18.943 2.515 2.938 1.00 95.50 87 ASP A O 1
ATOM 773 N N . TYR A 1 88 ? -17.361 1.258 3.921 1.00 96.25 88 TYR A N 1
ATOM 774 C CA . TYR A 1 88 ? -17.763 1.570 5.295 1.00 96.25 88 TYR A CA 1
ATOM 775 C C . TYR A 1 88 ? -17.698 3.074 5.599 1.00 96.25 88 TYR A C 1
ATOM 777 O O . TYR A 1 88 ? -18.593 3.637 6.235 1.00 96.25 88 TYR A O 1
ATOM 785 N N . VAL A 1 89 ? -16.644 3.762 5.144 1.00 96.38 89 VAL A N 1
ATOM 786 C CA . VAL A 1 89 ? -16.491 5.201 5.402 1.00 96.38 89 VAL A CA 1
ATOM 787 C C . VAL A 1 89 ? -17.228 6.092 4.397 1.00 96.38 89 VAL A C 1
ATOM 789 O O . VAL A 1 89 ? -17.366 7.291 4.661 1.00 96.38 89 VAL A O 1
ATOM 792 N N . GLY A 1 90 ? -17.764 5.521 3.315 1.00 95.00 90 GLY A N 1
ATOM 793 C CA . GLY A 1 90 ? -18.540 6.214 2.285 1.00 95.00 90 GLY A CA 1
ATOM 794 C C . GLY A 1 90 ? -17.704 6.851 1.170 1.00 95.00 90 GLY A C 1
ATOM 795 O O . GLY A 1 90 ? -18.157 7.817 0.552 1.00 95.00 90 GLY A O 1
ATOM 796 N N . ILE A 1 91 ? -16.492 6.351 0.910 1.00 94.38 91 ILE A N 1
ATOM 797 C CA . ILE A 1 91 ? -15.662 6.803 -0.215 1.00 94.38 91 ILE A CA 1
ATOM 798 C C . ILE A 1 91 ? -16.156 6.117 -1.493 1.00 94.38 91 ILE A C 1
ATOM 800 O O . ILE A 1 91 ? -16.099 4.900 -1.610 1.00 94.38 91 ILE A O 1
ATOM 804 N N . LYS A 1 92 ? -16.623 6.907 -2.468 1.00 89.69 92 LYS A N 1
ATOM 805 C CA . LYS A 1 92 ? -17.172 6.405 -3.747 1.00 89.69 92 LYS A CA 1
ATOM 806 C C . LYS A 1 92 ? -16.118 6.161 -4.831 1.00 89.69 92 LYS A C 1
ATOM 808 O O . LYS A 1 92 ? -16.445 5.678 -5.912 1.00 89.69 92 LYS A O 1
ATOM 813 N N . GLU A 1 93 ? -14.877 6.565 -4.586 1.00 84.75 93 GLU A N 1
ATOM 814 C CA . GLU A 1 93 ? -13.783 6.390 -5.538 1.00 84.75 93 GLU A CA 1
ATOM 815 C C . GLU A 1 93 ? -13.335 4.929 -5.602 1.00 84.75 93 GLU A C 1
ATOM 817 O O . GLU A 1 93 ? -13.363 4.210 -4.602 1.00 84.75 93 GLU A O 1
ATOM 822 N N . LYS A 1 94 ? -12.860 4.499 -6.777 1.00 83.31 94 LYS A N 1
ATOM 823 C CA . LYS A 1 94 ? -12.245 3.179 -6.932 1.00 83.31 94 LYS A CA 1
ATOM 824 C C . LYS A 1 94 ? -11.071 3.053 -5.960 1.00 83.31 94 LYS A C 1
ATOM 826 O O . LYS A 1 94 ? -10.166 3.888 -5.956 1.00 83.31 94 LYS A O 1
ATOM 831 N N . CYS A 1 95 ? -11.062 1.982 -5.171 1.00 85.06 95 CYS A N 1
ATOM 832 C CA . CYS A 1 95 ? -9.948 1.706 -4.285 1.00 85.06 95 CYS A CA 1
ATOM 833 C C . CYS A 1 95 ? -8.697 1.361 -5.097 1.00 85.06 95 CYS A C 1
ATOM 835 O O . CYS A 1 95 ? -8.610 0.310 -5.733 1.00 85.06 95 CYS A O 1
ATOM 837 N N . THR A 1 96 ? -7.719 2.258 -5.062 1.00 81.00 96 THR A N 1
ATOM 838 C CA . THR A 1 96 ? -6.399 2.018 -5.650 1.00 81.00 96 THR A CA 1
ATOM 839 C C . THR A 1 96 ? -5.299 2.010 -4.609 1.00 81.00 96 THR A C 1
ATOM 841 O O . THR A 1 96 ? -4.247 1.434 -4.836 1.00 81.00 96 THR A O 1
ATOM 844 N N . TYR A 1 97 ? -5.538 2.524 -3.407 1.00 76.44 97 TYR A N 1
ATOM 845 C CA . TYR A 1 97 ? -4.571 2.428 -2.324 1.00 76.44 97 TYR A CA 1
ATOM 846 C C . TYR A 1 97 ? -4.635 1.062 -1.634 1.00 76.44 97 TYR A C 1
ATOM 848 O O . TYR A 1 97 ? -5.594 0.770 -0.930 1.00 76.44 97 TYR A O 1
ATOM 856 N N . CYS A 1 98 ? -3.589 0.246 -1.791 1.00 83.38 98 CYS A N 1
ATOM 857 C CA . CYS A 1 98 ? -3.527 -1.104 -1.213 1.00 83.38 98 CYS A CA 1
ATOM 858 C C . CYS A 1 98 ? -2.320 -1.311 -0.276 1.00 83.38 98 CYS A C 1
ATOM 860 O O . CYS A 1 98 ? -1.701 -2.380 -0.261 1.00 83.38 98 CYS A O 1
ATOM 862 N N . ARG A 1 99 ? -1.949 -0.290 0.515 1.00 83.69 99 ARG A N 1
ATOM 863 C CA . ARG A 1 99 ? -0.857 -0.413 1.504 1.00 83.69 99 ARG A CA 1
ATOM 864 C C . ARG A 1 99 ? -1.284 -1.217 2.733 1.00 83.69 99 ARG A C 1
ATOM 866 O O . ARG A 1 99 ? -2.413 -1.684 2.839 1.00 83.69 99 ARG A O 1
ATOM 873 N N . ASN A 1 100 ? -0.358 -1.417 3.665 1.00 88.31 100 ASN A N 1
ATOM 874 C CA . ASN A 1 100 ? -0.554 -2.262 4.836 1.00 88.31 100 ASN A CA 1
ATOM 875 C C . ASN A 1 100 ? -1.661 -1.736 5.777 1.00 88.31 100 ASN A C 1
ATOM 877 O O . ASN A 1 100 ? -1.406 -0.867 6.611 1.00 88.31 100 ASN A O 1
ATOM 881 N N . TYR A 1 101 ? -2.868 -2.302 5.666 1.00 90.88 101 TYR A N 1
ATOM 882 C CA . TYR A 1 101 ? -4.009 -1.964 6.519 1.00 90.88 101 TYR A CA 1
ATOM 883 C C . TYR A 1 101 ? -3.888 -2.521 7.943 1.00 90.88 101 TYR A C 1
ATOM 885 O O . TYR A 1 101 ? -4.623 -2.073 8.812 1.00 90.88 101 TYR A O 1
ATOM 893 N N . MET A 1 102 ? -2.956 -3.444 8.220 1.00 90.69 102 MET A N 1
ATOM 894 C CA . MET A 1 102 ? -2.724 -3.969 9.578 1.00 90.69 102 MET A CA 1
ATOM 895 C C . MET A 1 102 ? -2.070 -2.930 10.495 1.00 90.69 102 MET A C 1
ATOM 897 O O . MET A 1 102 ? -2.059 -3.068 11.714 1.00 90.69 102 MET A O 1
ATOM 901 N N . ARG A 1 103 ? -1.486 -1.872 9.923 1.00 89.75 103 ARG A N 1
ATOM 902 C CA . ARG A 1 103 ? -0.911 -0.764 10.684 1.00 89.75 103 ARG A CA 1
ATOM 903 C C . ARG A 1 103 ? -1.978 0.318 10.845 1.00 89.75 103 ARG A C 1
ATOM 905 O O . ARG A 1 103 ? -2.186 1.118 9.936 1.00 89.75 103 ARG A O 1
ATOM 912 N N . LYS A 1 104 ? -2.604 0.389 12.025 1.00 93.62 104 LYS A N 1
ATOM 913 C CA . LYS A 1 104 ? -3.648 1.379 12.376 1.00 93.62 104 LYS A CA 1
ATOM 914 C C . LYS A 1 104 ? -3.340 2.805 11.898 1.00 93.62 104 LYS A C 1
ATOM 916 O O . LYS A 1 104 ? -4.169 3.443 11.257 1.00 93.62 104 LYS A O 1
ATOM 921 N N . HIS A 1 105 ? -2.124 3.293 12.150 1.00 92.50 105 HIS A N 1
ATOM 922 C CA . HIS A 1 105 ? -1.716 4.642 11.746 1.00 92.50 105 HIS A CA 1
ATOM 923 C C . HIS A 1 105 ? -1.664 4.829 10.215 1.00 92.50 105 HIS A C 1
ATOM 925 O O . HIS A 1 105 ? -1.959 5.923 9.740 1.00 92.50 105 HIS A O 1
ATOM 931 N N . LYS A 1 106 ? -1.336 3.786 9.428 1.00 90.69 106 LYS A N 1
ATOM 932 C CA . LYS A 1 106 ? -1.371 3.839 7.952 1.00 90.69 106 LYS A CA 1
ATOM 933 C C . LYS A 1 106 ? -2.819 3.966 7.460 1.00 90.69 106 LYS A C 1
ATOM 935 O O . LYS A 1 106 ? -3.070 4.741 6.540 1.00 90.69 106 LYS A O 1
ATOM 940 N N . VAL A 1 107 ? -3.771 3.289 8.115 1.00 94.19 107 VAL A N 1
ATOM 941 C CA . VAL A 1 107 ? -5.209 3.413 7.809 1.00 94.19 107 VAL A CA 1
ATOM 942 C C . VAL A 1 107 ? -5.721 4.824 8.083 1.00 94.19 107 VAL A C 1
ATOM 944 O O . VAL A 1 107 ? -6.247 5.469 7.176 1.00 94.19 107 VAL A O 1
ATOM 947 N N . VAL A 1 108 ? -5.490 5.342 9.292 1.00 94.81 108 VAL A N 1
ATOM 948 C CA . VAL A 1 108 ? -5.923 6.694 9.687 1.00 94.81 108 VAL A CA 1
ATOM 949 C C . VAL A 1 108 ? -5.307 7.768 8.784 1.00 94.81 108 VAL A C 1
ATOM 951 O O . VAL A 1 108 ? -6.034 8.585 8.220 1.00 94.81 108 VAL A O 1
ATOM 954 N N . LYS A 1 109 ? -3.982 7.735 8.571 1.00 92.12 109 LYS A N 1
ATOM 955 C CA . LYS A 1 109 ? -3.264 8.707 7.723 1.00 92.12 109 LYS A CA 1
ATOM 956 C C . LYS A 1 109 ? -3.791 8.726 6.289 1.00 92.12 109 LYS A C 1
ATOM 958 O O . LYS A 1 109 ? -3.792 9.772 5.643 1.00 92.12 109 LYS A O 1
ATOM 963 N N . HIS A 1 110 ? -4.201 7.573 5.766 1.00 92.31 110 HIS A N 1
ATOM 964 C CA . HIS A 1 110 ? -4.750 7.483 4.420 1.00 92.31 110 HIS A CA 1
ATOM 965 C C . HIS A 1 110 ? -6.170 8.043 4.338 1.00 92.31 110 HIS A C 1
ATOM 967 O O . HIS A 1 110 ? -6.428 8.905 3.502 1.00 92.31 110 HIS A O 1
ATOM 973 N N . LEU A 1 111 ? -7.065 7.616 5.233 1.00 94.50 111 LEU A N 1
ATOM 974 C CA . LEU A 1 111 ? -8.458 8.073 5.257 1.00 94.50 111 LEU A CA 1
ATOM 975 C C . LEU A 1 111 ? -8.582 9.580 5.528 1.00 94.50 111 LEU A C 1
ATOM 977 O O . LEU A 1 111 ? -9.477 10.229 4.988 1.00 94.50 111 LEU A O 1
ATOM 981 N N . PHE A 1 112 ? -7.632 10.164 6.261 1.00 94.44 112 PHE A N 1
ATOM 982 C CA . PHE A 1 112 ? -7.551 11.611 6.464 1.00 94.44 112 PHE A CA 1
ATOM 983 C C . PHE A 1 112 ? -7.480 12.404 5.146 1.00 94.44 112 PHE A C 1
ATOM 985 O O . PHE A 1 112 ? -8.063 13.480 5.043 1.00 94.44 112 PHE A O 1
ATOM 992 N N . LYS A 1 113 ? -6.851 11.855 4.094 1.00 90.94 113 LYS A N 1
ATOM 993 C CA . LYS A 1 113 ? -6.778 12.495 2.763 1.00 90.94 113 LYS A CA 1
ATOM 994 C C . LYS A 1 113 ? -8.147 12.652 2.092 1.00 90.94 113 LYS A C 1
ATOM 996 O O . LYS A 1 113 ? -8.282 13.461 1.182 1.00 90.94 113 LYS A O 1
ATOM 1001 N N . PHE A 1 114 ? -9.142 11.893 2.548 1.00 93.31 114 PHE A N 1
ATOM 1002 C CA . PHE A 1 114 ? -10.528 11.926 2.079 1.00 93.31 114 PHE A CA 1
ATOM 1003 C C . PHE A 1 114 ? -11.448 12.685 3.043 1.00 93.31 114 PHE A C 1
ATOM 1005 O O . PHE A 1 114 ? -12.664 12.521 2.991 1.00 93.31 114 PHE A O 1
ATOM 1012 N N . ASN A 1 115 ? -10.882 13.499 3.943 1.00 95.75 115 ASN A N 1
ATOM 1013 C CA . ASN A 1 115 ? -11.615 14.229 4.982 1.00 95.75 115 ASN A CA 1
ATOM 1014 C C . ASN A 1 115 ? -12.417 13.316 5.927 1.00 95.75 115 ASN A C 1
ATOM 1016 O O . ASN A 1 115 ? -13.431 13.722 6.495 1.00 95.75 115 ASN A O 1
ATOM 1020 N N . ILE A 1 116 ? -11.966 12.073 6.113 1.00 96.94 116 ILE A N 1
ATOM 1021 C CA . ILE A 1 116 ? -12.541 11.166 7.104 1.00 96.94 116 ILE A CA 1
ATOM 1022 C C . ILE A 1 116 ? -11.917 11.475 8.462 1.00 96.94 116 ILE A C 1
ATOM 1024 O O . ILE A 1 116 ? -10.694 11.529 8.600 1.00 96.94 116 ILE A O 1
ATOM 1028 N N . SER A 1 117 ? -12.765 11.675 9.472 1.00 96.62 117 SER A N 1
ATOM 1029 C CA . SER A 1 117 ? -12.306 11.936 10.835 1.00 96.62 117 SER A CA 1
ATOM 1030 C C . SER A 1 117 ? -11.545 10.739 11.402 1.00 96.62 117 SER A C 1
ATOM 1032 O O . SER A 1 117 ? -11.856 9.585 11.099 1.00 96.62 117 SER A O 1
ATOM 1034 N N . GLU A 1 118 ? -10.579 11.007 12.283 1.00 96.94 118 GLU A N 1
ATOM 1035 C CA . GLU A 1 118 ? -9.819 9.956 12.968 1.00 96.94 118 GLU A CA 1
ATOM 1036 C C . GLU A 1 118 ? -10.743 8.960 13.677 1.00 96.94 118 GLU A C 1
ATOM 1038 O O . GLU A 1 118 ? -10.573 7.754 13.524 1.00 96.94 118 GLU A O 1
ATOM 1043 N N . LYS A 1 119 ? -11.786 9.450 14.360 1.00 97.31 119 LYS A N 1
ATOM 1044 C CA . LYS A 1 119 ? -12.796 8.603 15.007 1.00 97.31 119 LYS A CA 1
ATOM 1045 C C . LYS A 1 119 ? -13.419 7.602 14.025 1.00 97.31 119 LYS A C 1
ATOM 1047 O O . LYS A 1 119 ? -13.414 6.406 14.294 1.00 97.31 119 LYS A O 1
ATOM 1052 N N . LYS A 1 120 ? -13.898 8.071 12.867 1.00 96.94 120 LYS A N 1
ATOM 1053 C CA . LYS A 1 120 ? -14.526 7.201 11.859 1.00 96.94 120 LYS A CA 1
ATOM 1054 C C . LYS A 1 120 ? -13.516 6.234 11.228 1.00 96.94 120 LYS A C 1
ATOM 1056 O O . LYS A 1 120 ? -13.860 5.097 10.917 1.00 96.94 120 LYS A O 1
ATOM 1061 N N . ALA A 1 121 ? -12.265 6.663 11.056 1.00 96.56 121 ALA A N 1
ATOM 1062 C CA . ALA A 1 121 ? -11.184 5.807 10.571 1.00 96.56 121 ALA A CA 1
ATOM 1063 C C . ALA A 1 121 ? -10.836 4.679 11.560 1.00 96.56 121 ALA A C 1
ATOM 1065 O O . ALA A 1 121 ? -10.591 3.549 11.137 1.00 96.56 121 ALA A O 1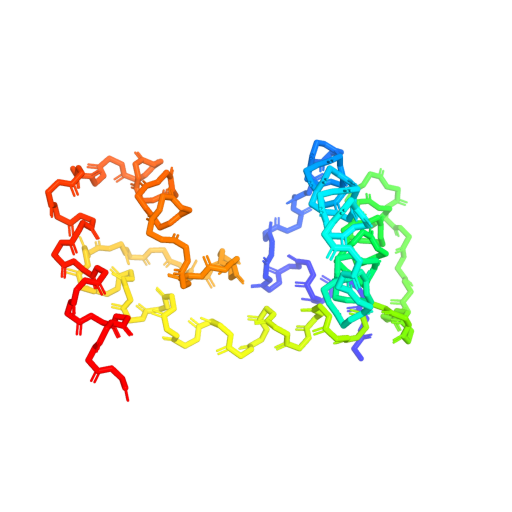
ATOM 1066 N N . LEU A 1 122 ? -10.839 4.969 12.864 1.00 96.81 122 LEU A N 1
ATOM 1067 C CA . LEU A 1 122 ? -10.629 3.978 13.922 1.00 96.81 122 LEU A CA 1
ATOM 1068 C C . LEU A 1 122 ? -11.786 2.978 13.993 1.00 96.81 122 LEU A C 1
ATOM 1070 O O . LEU A 1 122 ? -11.534 1.777 14.020 1.00 96.81 122 LEU A O 1
ATOM 1074 N N . GLU A 1 123 ? -13.030 3.454 13.921 1.00 96.62 123 GLU A N 1
ATOM 1075 C CA . GLU A 1 123 ? -14.215 2.588 13.847 1.00 96.62 123 GLU A CA 1
ATOM 1076 C C . GLU A 1 123 ? -14.132 1.628 12.649 1.00 96.62 123 GLU A C 1
ATOM 1078 O O . GLU A 1 123 ? -14.361 0.428 12.796 1.00 96.62 123 GLU A O 1
ATOM 1083 N N . ALA A 1 124 ? -13.742 2.128 11.469 1.00 96.38 124 ALA A N 1
ATOM 1084 C CA . ALA A 1 124 ? -13.552 1.297 10.280 1.00 96.38 124 ALA A CA 1
ATOM 1085 C C . ALA A 1 124 ? -12.442 0.251 10.474 1.00 96.38 124 ALA A C 1
ATOM 1087 O O . ALA A 1 124 ? -12.608 -0.906 10.093 1.00 96.38 124 ALA A O 1
ATOM 1088 N N . TYR A 1 125 ? -11.318 0.634 11.087 1.00 96.25 125 TYR A N 1
ATOM 1089 C CA . TYR A 1 125 ? -10.220 -0.284 11.392 1.00 96.25 125 TYR A CA 1
ATOM 1090 C C . TYR A 1 125 ? -10.664 -1.400 12.348 1.00 96.25 125 TYR A C 1
ATOM 1092 O O . TYR A 1 125 ? -10.432 -2.576 12.083 1.00 96.25 125 TYR A O 1
ATOM 1100 N N . GLU A 1 126 ? -11.343 -1.057 13.439 1.00 96.00 126 GLU A N 1
ATOM 1101 C CA . GLU A 1 126 ? -11.827 -2.037 14.414 1.00 96.00 126 GLU A CA 1
ATOM 1102 C C . GLU A 1 126 ? -12.884 -2.967 13.820 1.00 96.00 126 GLU A C 1
ATOM 1104 O O . GLU A 1 126 ? -12.877 -4.167 14.088 1.00 96.00 126 GLU A O 1
ATOM 1109 N N . PHE A 1 127 ? -13.786 -2.429 12.999 1.00 95.50 127 PHE A N 1
ATOM 1110 C CA . PHE A 1 127 ? -14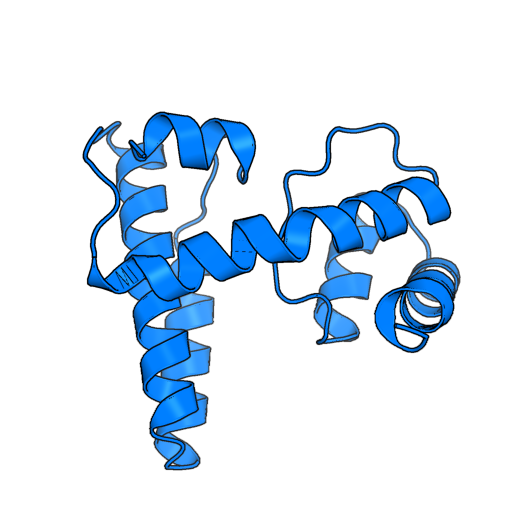.878 -3.202 12.428 1.00 95.50 127 PHE A CA 1
ATOM 1111 C C . PHE A 1 127 ? -14.436 -4.094 11.266 1.00 95.50 127 PHE A C 1
ATOM 1113 O O . PHE A 1 127 ? -14.889 -5.231 11.174 1.00 95.50 127 PHE A O 1
ATOM 1120 N N . ILE A 1 128 ? -13.559 -3.595 10.391 1.00 95.06 128 ILE A N 1
ATOM 1121 C CA . ILE A 1 128 ? -13.154 -4.300 9.172 1.00 95.06 128 ILE A CA 1
ATOM 1122 C C . ILE A 1 128 ? -11.858 -5.075 9.369 1.00 95.06 128 ILE A C 1
ATOM 1124 O O . ILE A 1 128 ? -11.777 -6.203 8.909 1.00 95.06 128 ILE A O 1
ATOM 1128 N N . VAL A 1 129 ? -10.835 -4.507 10.012 1.00 91.81 129 VAL A N 1
ATOM 1129 C CA . VAL A 1 129 ? -9.499 -5.128 10.069 1.00 91.81 129 VAL A CA 1
ATOM 1130 C C . VAL A 1 129 ? -9.376 -6.117 11.226 1.00 91.81 129 VAL A C 1
ATOM 1132 O O . VAL A 1 129 ? -8.832 -7.197 11.030 1.00 91.81 129 VAL A O 1
ATOM 1135 N N . LEU A 1 130 ? -9.869 -5.777 12.422 1.00 90.56 130 LEU A N 1
ATOM 1136 C CA . LEU A 1 130 ? -9.685 -6.618 13.619 1.00 90.56 130 LEU A CA 1
ATOM 1137 C C . LEU A 1 130 ? -10.699 -7.763 13.762 1.00 90.56 130 LEU A C 1
ATOM 1139 O O . LEU A 1 130 ? -10.486 -8.648 14.585 1.00 90.56 130 LEU A O 1
ATOM 1143 N N . LYS A 1 131 ? -11.803 -7.738 13.009 1.00 82.31 131 LYS A N 1
ATOM 1144 C CA . LYS A 1 131 ? -12.860 -8.767 13.051 1.00 82.31 131 LYS A CA 1
ATOM 1145 C C . LYS A 1 131 ? -12.795 -9.775 11.893 1.00 82.31 131 LYS A C 1
ATOM 1147 O O . LYS A 1 131 ? -13.751 -10.524 11.704 1.00 82.3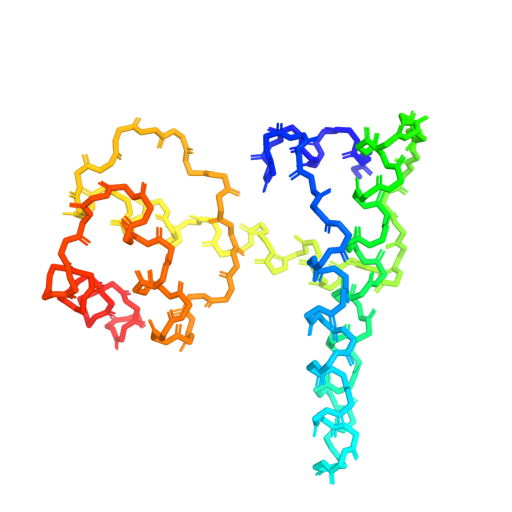1 131 LYS A O 1
ATOM 1152 N N . GLN A 1 132 ? -11.714 -9.754 11.110 1.00 67.19 132 GLN A N 1
ATOM 1153 C CA . GLN A 1 132 ? -11.391 -10.783 10.111 1.00 67.19 132 GLN A CA 1
ATOM 1154 C C . GLN A 1 132 ? -10.744 -11.994 10.776 1.00 67.19 132 GLN A C 1
ATOM 1156 O O . GLN A 1 132 ? -11.039 -13.115 10.310 1.00 67.19 132 GLN A O 1
#

pLDDT: mean 93.02, std 4.77, range [67.19, 97.94]